Protein AF-A0A1F6KBC9-F1 (afdb_monomer)

Secondary structure (DSSP, 8-state):
-------------------HHHHHHHHHHHHHHHHHHHHHHHHTTS-S--------------------SPPBPPTT-EEETTTTBBPPTT-EEEESSS-TT-EEEEE-

Mean predicted aligned error: 19.61 Å

Foldseek 3Di:
DDDDDDDDPPPPPPDPPPDVVNVVVVVVVVVVCCVVVVVCVVVVPPDPPPPPPPPPDPDDDDDDDPDPDAAEADQQGKAAAPSHYHYDPPWDFAFDDDDNRGITTTDD

Radius of gyration: 32.66 Å; Cα contacts (8 Å, |Δi|>4): 89; chains: 1; bounding box: 86×42×77 Å

Solvent-accessible surface area (backbone atoms only — not comparable to full-atom values): 7023 Å² total; per-residue (Å²): 142,80,85,85,82,79,84,80,82,74,78,73,77,70,74,77,74,78,52,70,65,60,59,51,54,53,51,51,51,52,52,49,48,48,56,54,46,50,51,48,56,62,61,67,68,68,67,96,61,74,66,80,78,79,68,81,65,78,84,75,79,93,71,96,68,90,70,96,60,80,47,68,27,54,92,68,27,64,15,44,38,95,77,52,23,37,49,47,92,81,36,46,66,48,56,84,68,96,54,100,66,44,60,17,33,19,40,114

pLDDT: mean 71.88, std 16.9, range [37.75, 96.69]

Structure (mmCI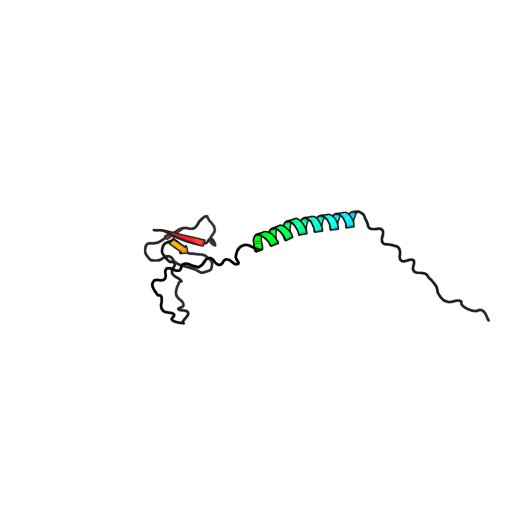F, N/CA/C/O backbone):
data_AF-A0A1F6KBC9-F1
#
_entry.id   AF-A0A1F6KBC9-F1
#
loop_
_atom_site.group_PDB
_atom_site.id
_atom_site.type_symbol
_atom_site.label_atom_id
_atom_site.label_alt_id
_atom_site.label_comp_id
_atom_site.label_asym_id
_atom_site.label_entity_id
_atom_site.label_seq_id
_atom_site.pdbx_PDB_ins_code
_atom_site.Cartn_x
_atom_site.Cartn_y
_atom_site.Cartn_z
_atom_site.occupancy
_atom_site.B_iso_or_equiv
_atom_site.auth_seq_id
_atom_site.auth_comp_id
_atom_site.auth_asym_id
_atom_site.auth_atom_id
_atom_site.pdbx_PDB_model_num
ATOM 1 N N . MET A 1 1 ? 59.011 -33.929 -41.201 1.00 43.53 1 MET A N 1
ATOM 2 C CA . MET A 1 1 ? 58.994 -33.125 -39.959 1.00 43.53 1 MET A CA 1
ATOM 3 C C . MET A 1 1 ? 58.411 -31.762 -40.290 1.00 43.53 1 MET A C 1
ATOM 5 O O . MET A 1 1 ? 59.111 -30.952 -40.875 1.00 43.53 1 MET A O 1
ATOM 9 N N . ASN A 1 2 ? 57.128 -31.536 -40.007 1.00 49.19 2 ASN A N 1
ATOM 10 C CA . ASN A 1 2 ? 56.493 -30.228 -40.173 1.00 49.19 2 ASN A CA 1
ATOM 11 C C . ASN A 1 2 ? 55.764 -29.907 -38.861 1.00 49.19 2 ASN A C 1
ATOM 13 O O . ASN A 1 2 ? 54.931 -30.698 -38.417 1.00 49.19 2 ASN A O 1
ATOM 17 N N . ARG A 1 3 ? 56.186 -28.833 -38.182 1.00 53.00 3 ARG A N 1
ATOM 18 C CA . ARG A 1 3 ? 55.691 -28.425 -36.860 1.00 53.00 3 ARG A CA 1
ATOM 19 C C . ARG A 1 3 ? 54.311 -27.786 -37.018 1.00 53.00 3 ARG A C 1
ATOM 21 O O . ARG A 1 3 ? 54.186 -26.758 -37.675 1.00 53.00 3 ARG A O 1
ATOM 28 N N . GLN A 1 4 ? 53.305 -28.359 -36.363 1.00 65.38 4 GLN A N 1
ATOM 29 C CA . GLN A 1 4 ? 52.087 -27.631 -36.017 1.00 65.38 4 GLN A CA 1
ATOM 30 C C . GLN A 1 4 ? 52.448 -26.534 -35.010 1.00 65.38 4 GLN A C 1
ATOM 32 O O . GLN A 1 4 ? 53.104 -26.807 -34.005 1.00 65.38 4 GLN A O 1
ATOM 37 N N . ASN A 1 5 ? 52.030 -25.304 -35.298 1.00 71.06 5 ASN A N 1
ATOM 38 C CA . ASN A 1 5 ? 52.099 -24.178 -34.376 1.00 71.06 5 ASN A CA 1
ATOM 39 C C . ASN A 1 5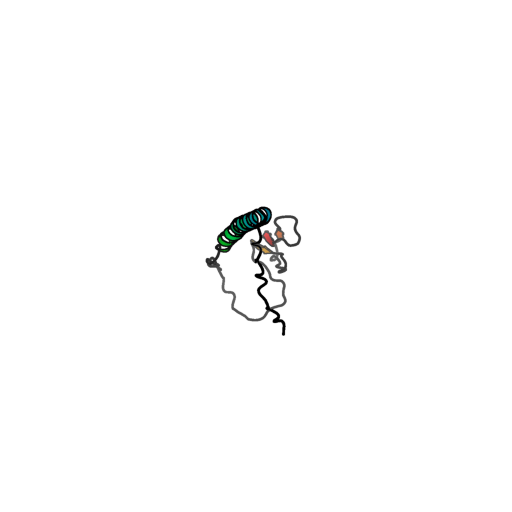 ? 50.709 -24.046 -33.729 1.00 71.06 5 ASN A C 1
ATOM 41 O O . ASN A 1 5 ? 49.749 -23.783 -34.459 1.00 71.06 5 ASN A O 1
ATOM 45 N N . PRO A 1 6 ? 50.546 -24.308 -32.423 1.00 67.56 6 PRO A N 1
ATOM 46 C CA . PRO A 1 6 ? 49.247 -24.216 -31.784 1.00 67.56 6 PRO A CA 1
ATOM 47 C C . PRO A 1 6 ? 48.978 -22.791 -31.302 1.00 67.56 6 PRO A C 1
ATOM 49 O O . PRO A 1 6 ? 49.876 -22.120 -30.810 1.00 67.56 6 PRO A O 1
ATOM 52 N N . ALA A 1 7 ? 47.699 -22.425 -31.393 1.00 67.25 7 ALA A N 1
ATOM 53 C CA . ALA A 1 7 ? 46.998 -21.477 -30.538 1.00 67.25 7 ALA A CA 1
ATOM 54 C C . ALA A 1 7 ? 47.603 -20.073 -30.420 1.00 67.25 7 ALA A C 1
ATOM 56 O O . ALA A 1 7 ? 48.608 -19.875 -29.757 1.00 67.25 7 ALA A O 1
ATOM 57 N N . GLN A 1 8 ? 46.884 -19.087 -30.952 1.00 55.75 8 GLN A N 1
ATOM 58 C CA . GLN A 1 8 ? 46.369 -17.960 -30.163 1.00 55.75 8 GLN A CA 1
ATOM 59 C C . GLN A 1 8 ? 45.260 -17.301 -30.983 1.00 55.75 8 GLN A C 1
ATOM 61 O O . GLN A 1 8 ? 45.441 -16.270 -31.627 1.00 55.75 8 GLN A O 1
ATOM 66 N N . SER A 1 9 ? 44.086 -17.935 -30.986 1.00 57.97 9 SER A N 1
ATOM 67 C CA . SER A 1 9 ? 42.852 -17.201 -31.229 1.00 57.97 9 SER A CA 1
ATOM 68 C C . SER A 1 9 ? 42.652 -16.301 -30.017 1.00 57.97 9 SER A C 1
ATOM 70 O O . SER A 1 9 ? 42.094 -16.720 -29.005 1.00 57.97 9 SER A O 1
ATOM 72 N N . ASN A 1 10 ? 43.185 -15.084 -30.101 1.00 61.88 10 ASN A N 1
ATOM 73 C CA . ASN A 1 10 ? 42.731 -13.991 -29.264 1.00 61.88 10 ASN A CA 1
ATOM 74 C C . ASN A 1 10 ? 41.228 -13.875 -29.513 1.00 61.88 10 ASN A C 1
ATOM 76 O O . ASN A 1 10 ? 40.806 -13.344 -30.541 1.00 61.88 10 ASN A O 1
ATOM 80 N N . GLU A 1 11 ? 40.428 -14.450 -28.614 1.00 59.16 11 GLU A N 1
ATOM 81 C CA . GLU A 1 11 ? 39.018 -14.125 -28.491 1.00 59.16 11 GLU A CA 1
ATOM 82 C C . GLU A 1 11 ? 38.973 -12.642 -28.157 1.00 59.16 11 GLU A C 1
ATOM 84 O O . GLU A 1 11 ? 39.121 -12.208 -27.016 1.00 59.16 11 GLU A O 1
ATOM 89 N N . GLN A 1 12 ? 38.879 -11.856 -29.222 1.00 57.84 12 GLN A N 1
ATOM 90 C CA . GLN A 1 12 ? 38.586 -10.448 -29.204 1.00 57.84 12 GLN A CA 1
ATOM 91 C C . GLN A 1 12 ? 37.212 -10.332 -28.555 1.00 57.84 12 GLN A C 1
ATOM 93 O O . GLN A 1 12 ? 36.180 -10.441 -29.221 1.00 57.84 12 GLN A O 1
ATOM 98 N N . PHE A 1 13 ? 37.235 -10.217 -27.226 1.00 61.19 13 PHE A N 1
ATOM 99 C CA . PHE A 1 13 ? 36.098 -9.952 -26.368 1.00 61.19 13 PHE A CA 1
ATOM 100 C C . PHE A 1 13 ? 35.447 -8.691 -26.918 1.00 61.19 13 PHE A C 1
ATOM 102 O O . PHE A 1 13 ? 35.915 -7.573 -26.705 1.00 61.19 13 PHE A O 1
ATOM 109 N N . SER A 1 14 ? 34.453 -8.906 -27.775 1.00 64.44 14 SER A N 1
ATOM 110 C CA . SER A 1 14 ? 33.772 -7.845 -28.488 1.00 64.44 14 SER A CA 1
ATOM 111 C C . SER A 1 14 ? 33.036 -7.056 -27.431 1.00 64.44 14 SER A C 1
ATOM 113 O O . SER A 1 14 ? 32.072 -7.552 -26.852 1.00 64.44 14 SER A O 1
ATOM 115 N N . GLU A 1 15 ? 33.561 -5.868 -27.137 1.00 70.56 15 GLU A N 1
ATOM 116 C CA . GLU A 1 15 ? 32.993 -4.953 -26.162 1.00 70.56 15 GLU A CA 1
ATOM 117 C C . GLU A 1 15 ? 31.496 -4.823 -26.474 1.00 70.56 15 GLU A C 1
ATOM 119 O O . GLU A 1 15 ? 31.140 -4.406 -27.587 1.00 70.56 15 GLU A O 1
ATOM 124 N N . PRO A 1 16 ? 30.598 -5.262 -25.571 1.00 72.06 16 PRO A N 1
ATOM 125 C CA . PRO A 1 16 ? 29.178 -5.213 -25.846 1.00 72.06 16 PRO A CA 1
ATOM 126 C C . PRO A 1 16 ? 28.801 -3.742 -25.937 1.00 72.06 16 PRO A C 1
ATOM 128 O O . PRO A 1 16 ? 28.711 -3.052 -24.924 1.00 72.06 16 PRO A O 1
ATOM 131 N N . LYS A 1 17 ? 28.621 -3.254 -27.169 1.00 72.88 17 LYS A N 1
ATOM 132 C CA . LYS A 1 17 ? 28.220 -1.878 -27.451 1.00 72.88 17 LYS A CA 1
ATOM 133 C C . LYS A 1 17 ? 26.945 -1.624 -26.651 1.00 72.88 17 LYS A C 1
ATOM 135 O O . LYS A 1 17 ? 25.924 -2.244 -26.971 1.00 72.88 17 LYS A O 1
ATOM 140 N N . PRO A 1 18 ? 26.980 -0.786 -25.597 1.00 71.50 18 PRO A N 1
ATOM 141 C CA . PRO A 1 18 ? 25.828 -0.623 -24.736 1.00 71.50 18 PRO A CA 1
ATOM 142 C C . PRO A 1 18 ? 24.723 -0.032 -25.596 1.00 71.50 18 PRO A C 1
ATOM 144 O O . PRO A 1 18 ? 24.804 1.103 -26.070 1.00 71.50 18 PRO A O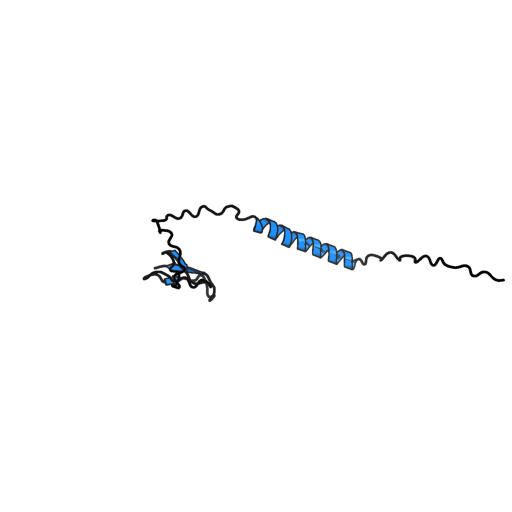 1
ATOM 147 N N . SER A 1 19 ? 23.714 -0.852 -25.881 1.00 79.00 19 SER A N 1
ATOM 148 C CA . SER A 1 19 ? 22.568 -0.386 -26.639 1.00 79.00 19 SER A CA 1
ATOM 149 C C . SER A 1 19 ? 21.931 0.738 -25.830 1.00 79.00 19 SER A C 1
ATOM 151 O O . SER A 1 19 ? 21.662 0.603 -24.635 1.00 79.00 19 SER A O 1
ATOM 153 N N . PHE A 1 20 ? 21.719 1.881 -26.475 1.00 82.44 20 PHE A N 1
ATOM 154 C CA . PHE A 1 20 ? 21.175 3.077 -25.829 1.00 82.44 20 PHE A CA 1
ATOM 155 C C . PHE A 1 20 ? 19.844 2.790 -25.105 1.00 82.44 20 PHE A C 1
ATOM 157 O O . PHE A 1 20 ? 19.509 3.450 -24.126 1.00 82.44 20 PHE A O 1
ATOM 164 N N . LEU A 1 21 ? 19.122 1.756 -25.553 1.00 85.94 21 LEU A N 1
ATOM 165 C CA . LEU A 1 21 ? 17.914 1.219 -24.936 1.00 85.94 21 LEU A CA 1
ATOM 166 C C . LEU A 1 21 ? 18.141 0.728 -23.494 1.00 85.94 21 LEU A C 1
ATOM 168 O O . LEU A 1 21 ? 17.370 1.079 -22.606 1.00 85.94 21 LEU A O 1
ATOM 172 N N . TRP A 1 22 ? 19.213 -0.027 -23.239 1.00 89.12 22 TRP A N 1
ATOM 173 C CA . TRP A 1 22 ? 19.535 -0.544 -21.903 1.00 89.12 22 TRP A CA 1
ATOM 174 C C . TRP A 1 22 ? 19.827 0.577 -20.905 1.00 89.12 22 TRP A C 1
ATOM 176 O O . TRP A 1 22 ? 19.379 0.528 -19.761 1.00 89.12 22 TRP A O 1
ATOM 186 N N . ILE A 1 23 ? 20.501 1.636 -21.360 1.00 91.00 23 ILE A N 1
ATOM 187 C CA . ILE A 1 23 ? 20.770 2.825 -20.543 1.00 91.00 23 ILE A CA 1
ATOM 188 C C . ILE A 1 23 ? 19.458 3.531 -20.166 1.00 91.00 23 ILE A C 1
ATOM 190 O O . ILE A 1 23 ? 19.299 3.980 -19.031 1.00 91.00 23 ILE A O 1
ATOM 194 N N . LYS A 1 24 ? 18.485 3.603 -21.085 1.00 92.56 24 LYS A N 1
ATOM 195 C CA . LYS A 1 24 ? 17.170 4.207 -20.811 1.00 92.56 24 LYS A CA 1
ATOM 196 C C . LYS A 1 24 ? 16.354 3.387 -19.817 1.00 92.56 24 LYS A C 1
ATOM 198 O O . LYS A 1 24 ? 15.769 3.970 -18.910 1.00 92.56 24 LYS A O 1
ATOM 203 N N . ILE A 1 25 ? 16.359 2.060 -19.947 1.00 94.88 25 ILE A N 1
ATOM 204 C CA . ILE A 1 25 ? 15.681 1.158 -19.006 1.00 94.88 25 ILE A CA 1
ATOM 205 C C . ILE A 1 25 ? 16.268 1.324 -17.599 1.00 94.88 25 ILE A C 1
ATOM 207 O O . ILE A 1 25 ? 15.524 1.523 -16.642 1.00 94.88 25 ILE A O 1
ATOM 211 N N . LEU A 1 26 ? 17.598 1.329 -17.477 1.00 94.31 26 LEU A N 1
ATOM 212 C CA . LEU A 1 26 ? 18.281 1.492 -16.193 1.00 94.31 26 LEU A CA 1
ATOM 213 C C . LEU A 1 26 ? 17.974 2.851 -15.541 1.00 94.31 26 LEU A C 1
ATOM 215 O O . LEU A 1 26 ? 17.710 2.915 -14.343 1.00 94.31 26 LEU A O 1
ATOM 219 N N . LEU A 1 27 ? 17.922 3.927 -16.331 1.00 95.56 27 LEU A N 1
ATOM 220 C CA . LEU A 1 27 ? 17.567 5.262 -15.845 1.00 95.56 27 LEU A CA 1
ATOM 221 C C . LEU A 1 27 ? 16.121 5.328 -15.325 1.00 95.56 27 LEU A C 1
ATOM 223 O O . LEU A 1 27 ? 15.882 5.909 -14.269 1.00 95.56 27 LEU A O 1
ATOM 227 N N . ILE A 1 28 ? 15.167 4.698 -16.019 1.00 96.69 28 ILE A N 1
ATOM 228 C CA . ILE A 1 28 ? 13.765 4.624 -15.575 1.00 96.69 28 ILE A CA 1
ATOM 229 C C . ILE A 1 28 ? 13.659 3.861 -14.250 1.00 96.69 28 ILE A C 1
ATOM 231 O O . ILE A 1 28 ? 13.017 4.343 -13.318 1.00 96.69 28 ILE A O 1
ATOM 235 N N . VAL A 1 29 ? 14.329 2.709 -14.133 1.00 95.50 29 VAL A N 1
ATOM 236 C CA . VAL A 1 29 ? 14.321 1.896 -12.906 1.00 95.50 29 VAL A CA 1
ATOM 237 C C . VAL A 1 29 ? 14.883 2.676 -11.716 1.00 95.50 29 VAL A C 1
ATOM 239 O O . VAL A 1 29 ? 14.292 2.637 -10.639 1.00 95.50 29 VAL A O 1
ATOM 242 N N . ILE A 1 30 ? 15.969 3.434 -11.905 1.00 95.62 30 ILE A N 1
ATOM 243 C CA . ILE A 1 30 ? 16.546 4.280 -10.848 1.00 95.62 30 ILE A CA 1
ATOM 244 C C . ILE A 1 30 ? 15.555 5.362 -10.407 1.00 95.62 30 ILE A C 1
ATOM 246 O O . ILE A 1 30 ? 15.350 5.541 -9.208 1.00 95.62 30 ILE A O 1
ATOM 250 N N . ILE A 1 31 ? 14.902 6.056 -11.345 1.00 95.75 31 ILE A N 1
ATOM 251 C CA . ILE A 1 31 ? 13.904 7.084 -11.010 1.00 95.75 31 ILE A CA 1
ATOM 252 C C . ILE A 1 31 ? 12.742 6.467 -10.223 1.00 95.75 31 ILE A C 1
ATOM 254 O O . ILE A 1 31 ? 12.354 7.004 -9.186 1.00 95.75 31 ILE A O 1
ATOM 258 N N . CYS A 1 32 ? 12.221 5.316 -10.656 1.00 94.06 32 CYS A N 1
ATOM 259 C CA . CYS A 1 32 ? 11.171 4.603 -9.930 1.00 94.06 32 CYS A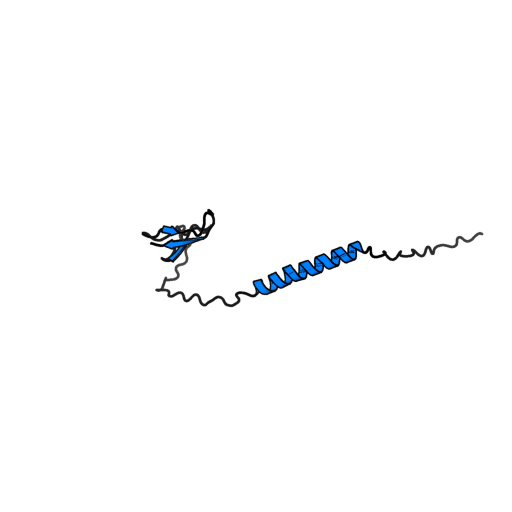 CA 1
ATOM 260 C C . CYS A 1 32 ? 11.630 4.185 -8.527 1.00 94.06 32 CYS A C 1
ATOM 262 O O . CYS A 1 32 ? 10.903 4.400 -7.561 1.00 94.06 32 CYS A O 1
ATOM 264 N N . ALA A 1 33 ? 12.839 3.639 -8.387 1.00 93.19 33 ALA A N 1
ATOM 265 C CA . ALA A 1 33 ? 13.385 3.245 -7.093 1.00 93.19 33 ALA A CA 1
ATOM 266 C C . ALA A 1 33 ? 13.546 4.441 -6.145 1.00 93.19 33 ALA A C 1
ATOM 268 O O . ALA A 1 33 ? 13.285 4.305 -4.955 1.00 93.19 33 ALA A O 1
ATOM 269 N N . VAL A 1 34 ? 13.908 5.624 -6.649 1.00 93.19 34 VAL A N 1
ATOM 270 C CA . VAL A 1 34 ? 13.947 6.843 -5.831 1.00 93.19 34 VAL A CA 1
ATOM 271 C C . VAL A 1 34 ? 12.534 7.267 -5.438 1.00 93.19 34 VAL A C 1
ATOM 273 O O . VAL A 1 34 ? 12.290 7.477 -4.258 1.00 93.19 34 VAL A O 1
ATOM 276 N N . LEU A 1 35 ? 11.580 7.331 -6.370 1.00 90.19 35 LEU A N 1
ATOM 277 C CA . LEU A 1 35 ? 10.207 7.757 -6.066 1.00 90.19 35 LEU A CA 1
ATOM 278 C C . LEU A 1 35 ? 9.505 6.821 -5.068 1.00 90.19 35 LEU A C 1
ATOM 280 O O . LEU A 1 35 ? 8.976 7.280 -4.055 1.00 90.19 35 LEU A O 1
ATOM 284 N N . PHE A 1 36 ? 9.536 5.512 -5.318 1.00 88.81 36 PHE A N 1
ATOM 285 C CA . PHE A 1 36 ? 8.892 4.514 -4.460 1.00 88.81 36 PHE A CA 1
ATOM 286 C C . PHE A 1 36 ? 9.715 4.195 -3.209 1.00 88.81 36 PHE A C 1
ATOM 288 O O . PHE A 1 36 ? 9.151 4.029 -2.130 1.00 88.81 36 PHE A O 1
ATOM 295 N N . GLY A 1 37 ? 11.043 4.140 -3.326 1.00 87.62 37 GLY A N 1
ATOM 296 C CA . GLY A 1 37 ? 11.945 3.824 -2.220 1.00 87.62 37 GLY A CA 1
ATOM 297 C C . GLY A 1 37 ? 12.088 4.972 -1.229 1.00 87.62 37 GLY A C 1
ATOM 298 O O . GLY A 1 37 ? 11.939 4.739 -0.032 1.00 87.62 37 GLY A O 1
ATOM 299 N N . PHE A 1 38 ? 12.296 6.217 -1.686 1.00 82.94 38 PHE A N 1
ATOM 300 C CA . PHE A 1 38 ? 12.289 7.366 -0.771 1.00 82.94 38 PHE A CA 1
ATOM 301 C C . PHE A 1 38 ? 10.882 7.570 -0.206 1.00 82.94 38 PHE A C 1
ATOM 303 O O . PHE A 1 38 ? 10.748 7.671 1.010 1.00 82.94 38 PHE A O 1
ATOM 310 N N . GLY A 1 39 ? 9.830 7.542 -1.035 1.00 77.06 39 GLY A N 1
ATOM 311 C CA . GLY A 1 39 ? 8.446 7.630 -0.554 1.00 77.06 39 GLY A CA 1
ATOM 312 C C . GLY A 1 39 ? 8.155 6.620 0.563 1.00 77.06 39 GLY A C 1
ATOM 313 O O . GLY A 1 39 ? 7.744 7.004 1.656 1.00 77.06 39 GLY A O 1
ATOM 314 N N . GLY A 1 40 ? 8.480 5.343 0.347 1.00 76.69 40 GLY A N 1
ATOM 315 C CA . GLY A 1 40 ? 8.347 4.295 1.362 1.00 76.69 40 GLY A CA 1
ATOM 316 C C . GLY A 1 40 ? 9.232 4.502 2.597 1.00 76.69 40 GLY A C 1
ATOM 317 O O . GLY A 1 40 ? 8.769 4.294 3.717 1.00 76.69 40 GLY A O 1
ATOM 318 N N . TYR A 1 41 ? 10.476 4.961 2.431 1.00 82.62 41 TYR A N 1
ATOM 319 C CA . TYR A 1 41 ? 11.402 5.219 3.540 1.00 82.62 41 TYR A CA 1
ATOM 320 C C . TYR A 1 41 ? 10.918 6.347 4.465 1.00 82.62 41 TYR A C 1
ATOM 322 O O . TYR A 1 41 ? 11.025 6.235 5.687 1.00 82.62 41 TYR A O 1
ATOM 330 N N . TYR A 1 42 ? 10.346 7.419 3.907 1.00 76.81 42 TYR A N 1
ATOM 331 C CA . TYR A 1 42 ? 9.833 8.535 4.708 1.00 76.81 42 TYR A CA 1
ATOM 332 C C . TYR A 1 42 ? 8.465 8.242 5.334 1.00 76.81 42 TYR A C 1
ATOM 334 O O . TYR A 1 42 ? 8.237 8.659 6.470 1.00 76.81 42 TYR A O 1
ATOM 342 N N . LEU A 1 43 ? 7.580 7.490 4.666 1.00 67.94 43 LEU A N 1
ATOM 343 C CA . LEU A 1 43 ? 6.317 7.054 5.279 1.00 67.94 43 LEU A CA 1
ATOM 344 C C . LEU A 1 43 ? 6.526 5.970 6.351 1.00 67.94 43 LEU A C 1
ATOM 346 O O . LEU A 1 43 ? 5.850 5.991 7.377 1.00 67.94 43 LEU A O 1
ATOM 350 N N . GLY A 1 44 ? 7.505 5.078 6.174 1.00 65.75 44 GLY A N 1
ATOM 351 C CA . GLY A 1 44 ? 7.843 4.030 7.145 1.00 65.75 44 GLY A CA 1
ATOM 352 C C . GLY A 1 44 ? 8.446 4.549 8.456 1.00 65.75 44 GLY A C 1
ATOM 353 O O . GLY A 1 44 ? 8.551 3.801 9.425 1.00 65.75 44 GLY A O 1
ATOM 354 N N . LYS A 1 45 ? 8.816 5.835 8.522 1.00 58.88 45 LYS A N 1
ATOM 355 C CA . LYS A 1 45 ? 9.359 6.486 9.724 1.0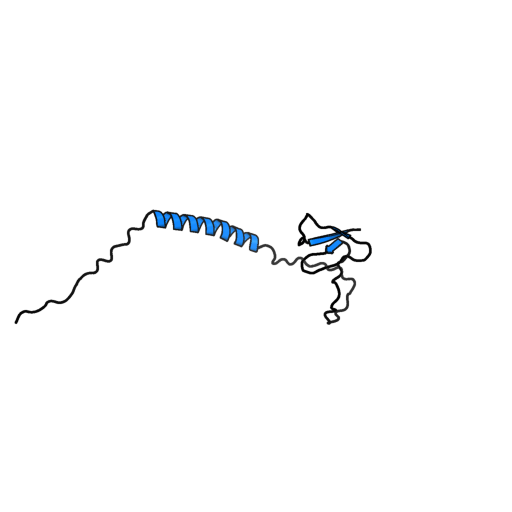0 58.88 45 LYS A CA 1
ATOM 356 C C . LYS A 1 45 ? 8.296 7.221 10.553 1.00 58.88 45 LYS A C 1
ATOM 358 O O . LYS A 1 45 ? 8.637 8.095 11.349 1.00 58.88 45 LYS A O 1
ATOM 363 N N . GLN A 1 46 ? 7.016 6.882 10.402 1.00 61.47 46 GLN A N 1
ATOM 364 C CA . GLN A 1 46 ? 5.988 7.240 11.378 1.00 61.47 46 GLN A CA 1
ATOM 365 C C . GLN A 1 46 ? 5.782 6.065 12.348 1.00 61.47 46 GLN A C 1
ATOM 367 O O . GLN A 1 46 ? 5.384 4.985 11.936 1.00 61.47 46 GLN A O 1
ATOM 372 N N . ASN A 1 47 ? 6.031 6.316 13.639 1.00 61.66 47 ASN A N 1
ATOM 373 C CA . ASN A 1 47 ? 5.729 5.465 14.806 1.00 61.66 47 ASN A CA 1
ATOM 374 C C . ASN A 1 47 ? 6.824 4.540 15.367 1.00 61.66 47 ASN A C 1
ATOM 376 O O . ASN A 1 47 ? 6.605 3.359 15.601 1.00 61.66 47 ASN A O 1
ATOM 380 N N . ASN A 1 48 ? 7.935 5.144 15.807 1.00 57.19 48 ASN A N 1
ATOM 381 C CA . ASN A 1 48 ? 8.545 4.763 17.099 1.00 57.19 48 ASN A CA 1
ATOM 382 C C . ASN A 1 48 ? 8.130 5.718 18.238 1.00 57.19 48 ASN A C 1
ATOM 384 O O . ASN A 1 48 ? 8.825 5.917 19.229 1.00 57.19 48 ASN A O 1
ATOM 388 N N . LYS A 1 49 ? 6.969 6.347 18.068 1.00 49.31 49 LYS A N 1
ATOM 389 C CA . LYS A 1 49 ? 6.174 6.879 19.161 1.00 49.31 49 LYS A CA 1
ATOM 390 C C . LYS A 1 49 ? 4.875 6.103 19.123 1.00 49.31 49 LYS A C 1
ATOM 392 O O . LYS A 1 49 ? 3.882 6.583 18.589 1.00 49.31 49 LYS A O 1
ATOM 397 N N . SER A 1 50 ? 4.892 4.889 19.672 1.00 49.72 50 SER A N 1
ATOM 398 C CA . SER A 1 50 ? 3.698 4.420 20.363 1.00 49.72 50 SER A CA 1
ATOM 399 C C . SER A 1 50 ? 3.291 5.591 21.244 1.00 49.72 50 SER A C 1
ATOM 401 O O . SER A 1 50 ? 4.034 5.966 22.155 1.00 49.72 50 SER A O 1
ATOM 403 N N . ALA A 1 51 ? 2.191 6.257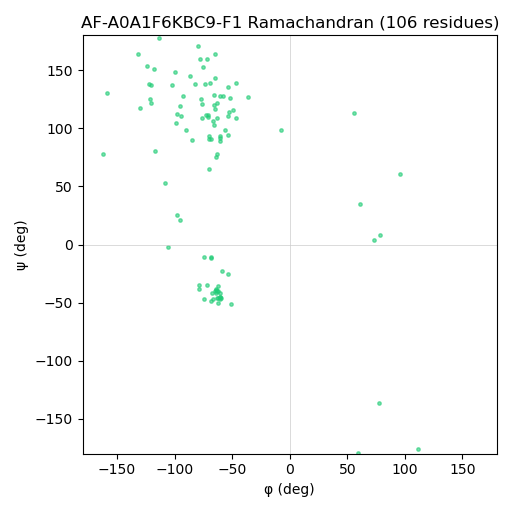 20.900 1.00 45.28 51 ALA A N 1
ATOM 404 C CA . ALA A 1 51 ? 1.546 7.126 21.857 1.00 45.28 51 ALA A CA 1
ATOM 405 C C . ALA A 1 51 ? 1.463 6.320 23.161 1.00 45.28 51 ALA A C 1
ATOM 407 O O . ALA A 1 51 ? 1.194 5.111 23.093 1.00 45.28 51 ALA A O 1
ATOM 408 N N . PRO A 1 52 ? 1.718 6.913 24.339 1.00 41.25 52 PRO A N 1
ATOM 409 C CA . PRO A 1 52 ? 1.205 6.292 25.537 1.00 41.25 52 PRO A CA 1
ATOM 410 C C . PRO A 1 52 ? -0.280 6.109 25.249 1.00 41.25 52 PRO A C 1
ATOM 412 O O . PRO A 1 52 ? -1.011 7.078 25.037 1.00 41.25 52 PRO A O 1
ATOM 415 N N . VAL A 1 53 ? -0.712 4.855 25.148 1.00 43.94 53 VAL A N 1
ATOM 416 C CA . VAL A 1 53 ? -2.107 4.545 25.369 1.00 43.94 53 VAL A CA 1
ATOM 417 C C . VAL A 1 53 ? -2.301 5.007 26.802 1.00 43.94 53 VAL A C 1
ATOM 419 O O . VAL A 1 53 ? -1.963 4.289 27.745 1.00 43.94 53 VAL A O 1
ATOM 422 N N . THR A 1 54 ? -2.755 6.251 26.968 1.00 37.75 54 THR A N 1
ATOM 423 C CA . THR A 1 54 ? -3.401 6.719 28.183 1.00 37.75 54 THR A CA 1
ATOM 424 C C . THR A 1 54 ? -4.664 5.891 28.268 1.00 37.75 54 THR A C 1
ATOM 426 O O . THR A 1 54 ? -5.765 6.300 27.918 1.00 37.75 54 THR A O 1
ATOM 429 N N . THR A 1 55 ? -4.447 4.647 28.664 1.00 40.69 55 THR A N 1
ATOM 430 C CA . THR A 1 55 ? -5.459 3.778 29.174 1.00 40.69 55 THR A CA 1
ATOM 431 C C . THR A 1 55 ? -5.758 4.406 30.518 1.00 40.69 55 THR A C 1
ATOM 433 O O . THR A 1 55 ? -5.066 4.167 31.506 1.00 40.69 55 THR A O 1
ATOM 436 N N . ALA A 1 56 ? -6.759 5.278 30.548 1.00 38.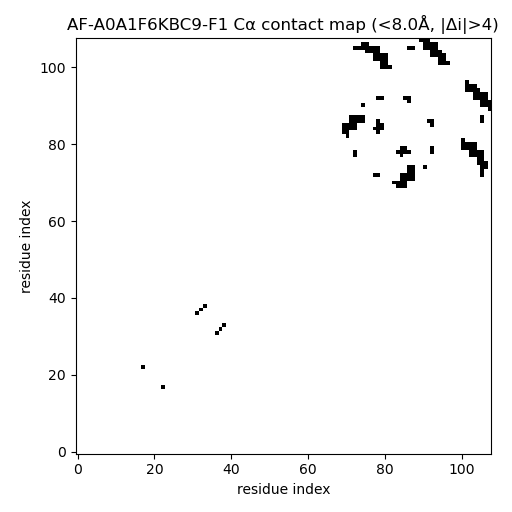06 56 ALA A N 1
ATOM 437 C CA . ALA A 1 56 ? -7.549 5.420 31.750 1.00 38.06 56 ALA A CA 1
ATOM 438 C C . ALA A 1 56 ? -8.240 4.062 31.954 1.00 38.06 56 ALA A C 1
ATOM 440 O O . ALA A 1 56 ? -9.384 3.853 31.566 1.00 38.06 56 ALA A O 1
ATOM 441 N N . TYR A 1 57 ? -7.478 3.098 32.474 1.00 40.00 57 TYR A N 1
ATOM 442 C CA . TYR A 1 57 ? -8.008 1.928 33.143 1.00 40.00 57 TYR A CA 1
ATOM 443 C C . TYR A 1 57 ? -8.742 2.454 34.384 1.00 40.00 57 TYR A C 1
ATOM 445 O O . TYR A 1 57 ? -8.092 3.025 35.260 1.00 40.00 57 TYR A O 1
ATOM 453 N N . PRO A 1 58 ? -10.041 2.197 34.574 1.00 42.91 58 PRO A N 1
ATOM 454 C CA . PRO A 1 58 ? -10.425 1.549 35.803 1.00 42.91 58 PRO A CA 1
ATOM 455 C C . PRO A 1 58 ? -9.924 0.105 35.698 1.00 42.91 58 PRO A C 1
ATOM 457 O O . PRO A 1 58 ? -10.337 -0.660 34.831 1.00 42.91 58 PRO A O 1
ATOM 460 N N . THR A 1 59 ? -8.935 -0.203 36.529 1.00 42.84 59 THR A N 1
ATOM 461 C CA . THR A 1 59 ? -8.405 -1.521 36.886 1.00 42.84 59 THR A CA 1
ATOM 462 C C . THR A 1 59 ? -9.211 -2.710 36.347 1.00 42.84 59 THR A C 1
ATOM 464 O O . THR A 1 59 ? -10.187 -3.135 36.960 1.00 42.84 59 THR A O 1
ATOM 467 N N . SER A 1 60 ? -8.766 -3.303 35.237 1.00 43.09 60 SER A N 1
ATOM 468 C CA . SER A 1 60 ? -9.117 -4.683 34.901 1.00 43.09 60 SER A CA 1
ATOM 469 C C . SER A 1 60 ? -7.957 -5.580 35.317 1.00 43.09 60 SER A C 1
ATOM 471 O O . SER A 1 60 ? -6.899 -5.593 34.688 1.00 43.09 60 SER A O 1
ATOM 473 N N . THR A 1 61 ? -8.170 -6.290 36.418 1.00 44.41 61 THR A N 1
ATOM 474 C CA . THR A 1 61 ? -7.383 -7.414 36.928 1.00 44.41 61 THR A CA 1
ATOM 475 C C . THR A 1 61 ? -6.848 -8.301 35.791 1.00 44.41 61 THR A C 1
ATOM 477 O O . THR A 1 61 ? -7.646 -8.754 34.966 1.00 44.41 61 THR A O 1
ATOM 480 N N . PRO A 1 62 ? -5.535 -8.596 35.719 1.00 55.81 62 PRO A N 1
ATOM 481 C CA . PRO A 1 62 ? -5.017 -9.548 34.748 1.00 55.81 62 PRO A CA 1
ATOM 482 C C . PRO A 1 62 ? -5.463 -10.955 35.160 1.00 55.81 62 PRO A C 1
ATOM 484 O O . PRO A 1 62 ? -4.989 -11.492 36.158 1.00 55.81 62 PRO A O 1
ATOM 487 N N . SER A 1 63 ? -6.384 -11.551 34.404 1.00 43.44 63 SER A N 1
ATOM 488 C CA . SER A 1 63 ? -6.702 -12.975 34.524 1.00 43.44 63 SER A CA 1
ATOM 489 C C . SER A 1 63 ? -6.437 -13.662 33.182 1.00 43.44 63 SER A C 1
ATOM 491 O O . SER A 1 63 ? -6.983 -13.226 32.163 1.00 43.44 63 SER A O 1
ATOM 493 N N . PRO A 1 64 ? -5.564 -14.684 33.135 1.00 56.84 64 PRO A N 1
ATOM 494 C CA . PRO A 1 64 ? -5.130 -15.303 31.896 1.00 56.84 64 PRO A CA 1
ATOM 495 C C . PRO A 1 64 ? -6.070 -16.453 31.538 1.00 56.84 64 PRO A C 1
ATOM 497 O O . PRO A 1 64 ? -5.888 -17.541 32.054 1.00 56.84 64 PRO A O 1
ATOM 500 N N . ILE A 1 65 ? -7.043 -16.241 30.651 1.00 52.22 65 ILE A N 1
ATOM 501 C CA . ILE A 1 65 ? -7.697 -17.301 29.857 1.00 52.22 65 ILE A CA 1
ATOM 502 C C . ILE A 1 65 ? -8.339 -16.632 28.625 1.00 52.22 65 ILE A C 1
ATOM 504 O O . ILE A 1 65 ? -9.065 -15.648 28.782 1.00 52.22 65 ILE A O 1
ATOM 508 N N . PRO A 1 66 ? -8.120 -17.136 27.395 1.00 48.66 66 PRO A N 1
ATOM 509 C CA . PRO A 1 66 ? -8.896 -16.721 26.235 1.00 48.66 66 PRO A CA 1
ATOM 510 C C . PRO A 1 66 ? -10.321 -17.269 26.373 1.00 48.66 66 PRO A C 1
ATOM 512 O O . PRO A 1 66 ? -10.622 -18.387 25.963 1.00 48.66 66 PRO A O 1
ATOM 515 N N . THR A 1 67 ? -11.210 -16.485 26.977 1.00 48.56 67 THR A N 1
ATOM 516 C CA . THR A 1 67 ? -12.647 -16.750 26.917 1.00 48.56 67 THR A CA 1
ATOM 517 C C . THR A 1 67 ? -13.076 -16.595 25.463 1.00 48.56 67 THR A C 1
ATOM 519 O O . THR A 1 67 ? -12.948 -15.515 24.885 1.00 48.56 67 THR A O 1
ATOM 522 N N . ILE A 1 68 ? -13.551 -17.690 24.870 1.00 54.72 68 ILE A N 1
ATOM 523 C CA . ILE A 1 68 ? -14.106 -17.787 23.512 1.00 54.72 68 ILE A CA 1
ATOM 524 C C . ILE A 1 68 ? -15.464 -17.064 23.503 1.00 54.72 68 ILE A C 1
ATOM 526 O O . ILE A 1 68 ? -16.525 -17.670 23.407 1.00 54.72 68 ILE A O 1
ATOM 530 N N . GLY A 1 69 ? -15.432 -15.755 23.726 1.00 58.50 69 GLY A N 1
ATOM 531 C CA . GLY A 1 69 ? -16.583 -14.868 23.728 1.00 58.50 69 GLY A CA 1
ATOM 532 C C . GLY A 1 69 ? -16.365 -13.732 22.731 1.00 58.50 69 GLY A C 1
ATOM 533 O O . GLY A 1 69 ? -15.216 -13.384 22.439 1.00 58.50 69 GLY A O 1
ATOM 534 N N . PRO A 1 70 ? -17.446 -13.151 22.187 1.00 60.34 70 PRO A N 1
ATOM 535 C CA . PRO A 1 70 ? -17.336 -11.995 21.313 1.00 60.34 70 PRO A CA 1
ATOM 536 C C . PRO A 1 70 ? -16.618 -10.867 22.062 1.00 60.34 70 PRO A C 1
ATOM 538 O O . PRO A 1 70 ? -16.978 -10.520 23.189 1.00 60.34 70 PRO A O 1
ATOM 541 N N . ARG A 1 71 ? -15.563 -10.314 21.455 1.00 70.62 71 ARG A N 1
ATOM 542 C CA . ARG A 1 71 ? -14.853 -9.160 22.017 1.00 70.62 71 ARG A CA 1
ATOM 543 C C . ARG A 1 71 ? -15.808 -7.972 21.991 1.00 70.62 71 ARG A C 1
ATOM 545 O O . ARG A 1 71 ? -16.272 -7.594 20.922 1.00 70.62 71 ARG A O 1
ATOM 552 N N . VAL A 1 72 ? -16.108 -7.405 23.154 1.00 79.38 72 VAL A N 1
ATOM 553 C CA . VAL A 1 72 ? -17.007 -6.251 23.267 1.00 79.38 72 VAL A CA 1
ATOM 554 C C . VAL A 1 72 ? -16.179 -4.967 23.228 1.00 79.38 72 VAL A C 1
ATOM 556 O O . VAL A 1 72 ? -15.209 -4.830 23.975 1.00 79.38 72 VAL A O 1
ATOM 559 N N . ALA A 1 73 ? -16.539 -4.038 22.345 1.00 81.75 73 ALA A N 1
ATOM 560 C CA . ALA A 1 73 ? -15.945 -2.709 22.270 1.00 81.75 73 ALA A CA 1
ATOM 561 C C . ALA A 1 73 ? -16.375 -1.836 23.457 1.00 81.75 73 ALA A C 1
ATOM 563 O O . ALA A 1 73 ? -17.411 -2.050 24.084 1.00 81.75 73 ALA A O 1
ATOM 564 N N . GLN A 1 74 ? -15.600 -0.792 23.733 1.00 80.31 74 GLN A N 1
ATOM 565 C CA . GLN A 1 74 ? -16.042 0.292 24.610 1.00 80.31 74 GLN A CA 1
ATOM 566 C C . GLN A 1 74 ? -16.995 1.243 23.854 1.00 80.31 74 GLN A C 1
ATOM 568 O O . GLN A 1 74 ? -16.967 1.277 22.621 1.00 80.31 74 GLN A O 1
ATOM 573 N N . PRO A 1 75 ? -17.827 2.038 24.551 1.00 80.00 75 PRO A N 1
ATOM 574 C CA . PRO A 1 75 ? -18.567 3.150 23.947 1.00 80.00 75 PRO A CA 1
ATOM 575 C C . PRO A 1 75 ? -17.630 4.087 23.170 1.00 80.00 75 PRO A C 1
ATOM 577 O O . PRO A 1 75 ? -16.623 4.532 23.717 1.00 80.00 75 PRO A O 1
ATOM 580 N N . GLY A 1 76 ? -17.917 4.357 21.892 1.00 81.50 76 GLY A N 1
ATOM 581 C CA . GLY A 1 76 ? -17.011 5.107 21.007 1.00 81.50 76 GLY A CA 1
ATOM 582 C C . GLY A 1 76 ? -15.761 4.338 20.5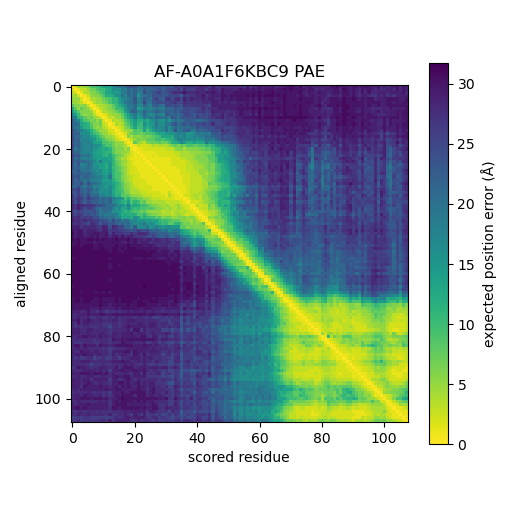50 1.00 81.50 76 GLY A C 1
ATOM 583 O O . GLY A 1 76 ? -14.911 4.904 19.866 1.00 81.50 76 GLY A O 1
ATOM 584 N N . GLY A 1 77 ? -15.629 3.061 20.916 1.00 83.62 77 GLY A N 1
ATOM 585 C CA . GLY A 1 77 ? -14.563 2.171 20.467 1.00 83.62 77 GLY A CA 1
ATOM 586 C C . GLY A 1 77 ? -14.811 1.596 19.072 1.00 83.62 77 GLY A C 1
ATOM 587 O O . GLY A 1 77 ? -15.895 1.736 18.502 1.00 83.62 77 GLY A O 1
ATOM 588 N N . GLN A 1 78 ? -13.791 0.926 18.531 1.00 85.00 78 GLN A N 1
ATOM 589 C CA . GLN A 1 78 ? -13.871 0.275 17.223 1.00 85.00 78 GLN A CA 1
ATOM 590 C C . GLN A 1 78 ? -14.712 -1.004 17.281 1.00 85.00 78 GLN A C 1
ATOM 592 O O . GLN A 1 78 ? -14.562 -1.807 18.201 1.00 85.00 78 GLN A O 1
ATOM 597 N N . CYS A 1 79 ? -15.553 -1.205 16.273 1.00 87.56 79 CYS A N 1
ATOM 598 C CA . CYS A 1 79 ? -16.402 -2.380 16.100 1.00 87.56 79 CYS A CA 1
ATOM 599 C C . CYS A 1 79 ? -16.294 -2.944 14.678 1.00 87.56 79 CYS A C 1
ATOM 601 O O . CYS A 1 79 ? -15.798 -2.282 13.764 1.00 87.56 79 CYS A O 1
ATOM 603 N N . GLY A 1 80 ? -16.747 -4.184 14.494 1.00 81.69 80 GLY A N 1
ATOM 604 C CA . GLY A 1 80 ? -16.656 -4.897 13.223 1.00 81.69 80 GLY A CA 1
ATOM 605 C C . GLY A 1 80 ? -15.251 -5.435 12.959 1.00 81.69 80 GLY A C 1
ATOM 606 O O . GLY A 1 80 ? -14.608 -5.973 13.870 1.00 81.69 80 GLY A O 1
ATOM 607 N N . THR A 1 81 ? -14.778 -5.278 11.716 1.00 76.44 81 THR A N 1
ATOM 608 C CA . THR A 1 81 ? -13.529 -5.851 11.171 1.00 76.44 81 THR A CA 1
ATOM 609 C C . THR A 1 81 ? -13.472 -7.387 11.210 1.00 76.44 81 THR A C 1
ATOM 611 O O . THR A 1 81 ? -14.377 -8.061 11.701 1.00 76.44 81 THR A O 1
ATOM 614 N N . ILE A 1 82 ? -12.353 -7.956 10.748 1.00 74.19 82 ILE A N 1
ATOM 615 C CA . ILE A 1 82 ? -12.037 -9.393 10.853 1.00 74.19 82 ILE A CA 1
ATOM 616 C C . ILE A 1 82 ? -12.009 -9.863 12.323 1.00 74.19 82 ILE A C 1
ATOM 618 O O . ILE A 1 82 ? -12.209 -11.042 12.603 1.00 74.19 82 ILE A O 1
ATOM 622 N N . ALA A 1 83 ? -11.800 -8.949 13.281 1.00 72.06 83 ALA A N 1
ATOM 623 C CA . ALA A 1 83 ? -11.776 -9.276 14.704 1.00 72.06 83 ALA A CA 1
ATOM 624 C C . ALA A 1 83 ? -13.169 -9.555 15.308 1.00 72.06 83 ALA A C 1
ATOM 626 O O . ALA A 1 83 ? -13.234 -10.030 16.443 1.00 72.06 83 ALA A O 1
ATOM 627 N N . GLY A 1 84 ? -14.264 -9.268 14.587 1.00 77.31 84 GLY A N 1
ATOM 628 C CA . GLY A 1 84 ? -15.629 -9.563 15.036 1.00 77.31 84 GLY A CA 1
ATOM 629 C C . GLY A 1 84 ? -16.018 -8.847 16.333 1.00 77.31 84 GLY A C 1
ATOM 630 O O . GLY A 1 84 ? -16.705 -9.425 17.175 1.00 77.31 84 GLY A O 1
ATOM 631 N N . ILE A 1 85 ? -15.533 -7.616 16.532 1.00 83.88 85 ILE A N 1
ATOM 632 C CA . ILE A 1 85 ? -15.764 -6.862 17.769 1.00 83.88 85 ILE A CA 1
ATOM 633 C C . ILE A 1 85 ? -17.193 -6.304 17.764 1.00 83.88 85 ILE A C 1
ATOM 635 O O . ILE A 1 85 ? -17.581 -5.587 16.840 1.00 83.88 85 ILE A O 1
ATOM 639 N N . VAL A 1 86 ? -17.970 -6.607 18.803 1.00 86.19 86 VAL A N 1
ATOM 640 C CA . VAL A 1 86 ? -19.373 -6.185 18.941 1.00 86.19 86 VAL A CA 1
ATOM 641 C C . VAL A 1 86 ? -19.508 -4.975 19.860 1.00 86.19 86 VAL A C 1
ATOM 643 O O . VAL A 1 86 ? -18.746 -4.819 20.811 1.00 86.19 86 VAL A O 1
ATOM 646 N N . CYS A 1 87 ? -20.489 -4.114 19.599 1.00 87.88 87 CYS A N 1
ATOM 647 C CA . CYS A 1 87 ? -20.784 -2.985 20.477 1.00 87.88 87 CYS A CA 1
ATOM 648 C C . CYS A 1 87 ? -21.511 -3.430 21.759 1.00 87.88 87 CYS A C 1
ATOM 650 O O . CYS A 1 87 ? -22.207 -4.449 21.749 1.00 87.88 87 CYS A O 1
ATOM 652 N N . PRO A 1 88 ? -21.363 -2.678 22.866 1.00 86.38 88 PRO A N 1
ATOM 653 C CA . PRO A 1 88 ? -22.124 -2.923 24.084 1.00 86.38 88 PRO A CA 1
ATOM 654 C C . PRO A 1 88 ? -23.621 -2.670 23.852 1.00 86.38 88 PRO A C 1
ATOM 656 O O . PRO A 1 88 ? -24.020 -2.029 22.878 1.00 86.38 88 PRO A O 1
ATOM 659 N N . THR A 1 89 ? -24.463 -3.169 24.758 1.00 81.00 89 THR A N 1
ATOM 660 C CA . THR A 1 89 ? -25.916 -2.958 24.705 1.00 81.00 89 THR A CA 1
ATOM 661 C C . THR A 1 89 ? -26.239 -1.465 24.618 1.00 81.00 89 THR A C 1
ATOM 663 O O . THR A 1 89 ? -25.649 -0.677 25.354 1.00 81.00 89 THR A O 1
ATOM 666 N N . GLU A 1 90 ? -27.178 -1.101 23.740 1.00 85.00 90 GLU A N 1
ATOM 667 C CA . GLU A 1 90 ? -27.553 0.283 23.378 1.00 85.00 90 GLU A CA 1
ATOM 668 C C . GLU A 1 90 ? -26.621 1.030 22.408 1.00 85.00 90 GLU A C 1
ATOM 670 O O . GLU A 1 90 ? -26.834 2.217 22.186 1.00 85.00 90 GLU A O 1
ATOM 675 N N . TYR A 1 91 ? -25.621 0.375 21.811 1.00 85.62 91 TYR A N 1
ATOM 676 C CA . TYR A 1 91 ? -24.758 0.999 20.804 1.00 85.62 91 TYR A CA 1
ATOM 677 C C . TYR A 1 91 ? -24.830 0.255 19.469 1.00 85.62 91 TYR A C 1
ATOM 679 O O . TYR A 1 91 ? -24.788 -0.975 19.414 1.00 85.62 91 TYR A O 1
ATOM 687 N N . VAL A 1 92 ? -24.899 1.014 18.378 1.00 88.88 92 VAL A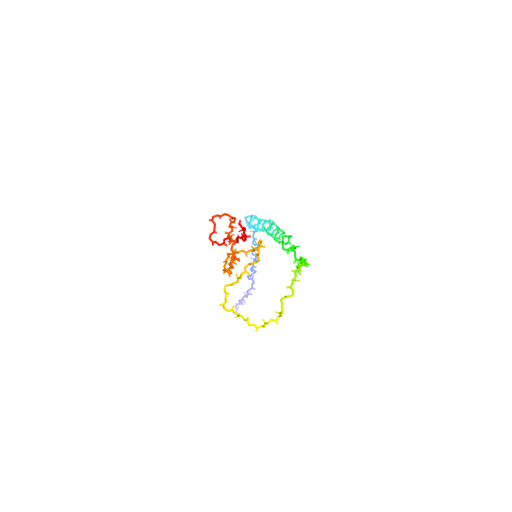 N 1
ATOM 688 C CA . VAL A 1 92 ? -24.889 0.522 16.999 1.00 88.88 92 VAL A CA 1
ATOM 689 C C . VAL A 1 92 ? -23.503 0.739 16.398 1.00 88.88 92 VAL A C 1
ATOM 691 O O . VAL A 1 92 ? -22.885 1.790 16.573 1.00 88.88 92 VAL A O 1
ATOM 694 N N . CYS A 1 93 ? -23.003 -0.261 15.671 1.00 88.00 93 CYS A N 1
ATOM 695 C CA . CYS A 1 93 ? -21.749 -0.131 14.940 1.00 88.00 93 CYS A CA 1
ATOM 696 C C . CYS A 1 93 ? -21.965 0.701 13.671 1.00 88.00 93 CYS A C 1
ATOM 698 O O . CYS A 1 93 ? -22.610 0.240 12.727 1.00 88.00 93 CYS A O 1
ATOM 700 N N . LYS A 1 94 ? -21.443 1.930 13.647 1.00 89.69 94 LYS A N 1
ATOM 701 C CA . LYS A 1 94 ? -21.513 2.817 12.484 1.00 89.69 94 LYS A CA 1
ATOM 702 C C . LYS A 1 94 ? -20.244 2.675 11.651 1.00 89.69 94 LYS A C 1
ATOM 704 O O . LYS A 1 94 ? -19.172 3.089 12.086 1.00 89.69 94 LYS A O 1
ATOM 709 N N . TYR A 1 95 ? -20.381 2.093 10.464 1.00 87.75 95 TYR A N 1
ATOM 710 C CA . TYR A 1 95 ? -19.297 1.948 9.492 1.00 87.75 95 TYR A CA 1
ATOM 711 C C . TYR A 1 95 ? -19.114 3.235 8.681 1.00 87.75 95 TYR A C 1
ATOM 713 O O . TYR A 1 95 ? -20.094 3.856 8.258 1.00 87.75 95 TYR A O 1
ATOM 721 N N . GLU A 1 96 ? -17.865 3.635 8.440 1.00 80.31 96 GLU A N 1
ATOM 722 C CA . GLU A 1 96 ? -17.556 4.699 7.483 1.00 80.31 96 GLU A CA 1
ATOM 723 C C . GLU A 1 96 ? -17.462 4.106 6.071 1.00 80.31 96 GLU A C 1
ATOM 725 O O . GLU A 1 96 ? -16.410 3.664 5.618 1.00 80.31 96 GLU A O 1
ATOM 730 N N . GLY A 1 97 ? -18.600 4.073 5.374 1.00 76.94 97 GLY A N 1
ATOM 731 C CA . GLY A 1 97 ? -18.689 3.634 3.979 1.00 76.94 97 GLY A CA 1
ATOM 732 C C . GLY A 1 97 ? -19.437 2.316 3.782 1.00 76.94 97 GLY A C 1
ATOM 733 O O . GLY A 1 97 ? -20.018 1.758 4.708 1.00 76.94 97 GLY A O 1
ATOM 734 N N . ASN A 1 98 ? -19.455 1.842 2.535 1.00 77.25 98 ASN A N 1
ATOM 735 C CA . ASN A 1 98 ? -20.193 0.649 2.112 1.00 77.25 98 ASN A CA 1
ATOM 736 C C . ASN A 1 98 ? -19.237 -0.514 1.803 1.00 77.25 98 ASN A C 1
ATOM 738 O O . ASN A 1 98 ? -19.250 -1.063 0.702 1.00 77.25 98 ASN A O 1
ATOM 742 N N . TYR A 1 99 ? -18.368 -0.835 2.760 1.00 74.50 99 TYR A N 1
ATOM 743 C CA . TYR A 1 99 ? -17.404 -1.925 2.648 1.00 74.50 99 TYR A CA 1
ATOM 744 C C . TYR A 1 99 ? -17.635 -2.920 3.793 1.00 74.50 99 TYR A C 1
ATOM 746 O O . TYR A 1 99 ? -17.652 -2.504 4.953 1.00 74.50 99 TYR A O 1
ATOM 754 N N . PRO A 1 100 ? -17.840 -4.218 3.503 1.00 67.00 100 PRO A N 1
ATOM 755 C CA . PRO A 1 100 ? -18.176 -5.225 4.514 1.00 67.00 100 PRO A CA 1
ATOM 756 C C . PRO A 1 100 ? -17.022 -5.534 5.485 1.00 67.00 100 PRO A C 1
ATOM 758 O O . PRO A 1 100 ? -17.229 -6.198 6.496 1.00 67.00 100 PRO A O 1
ATOM 761 N N . ASP A 1 101 ? -15.814 -5.065 5.179 1.00 65.75 101 ASP A N 1
ATOM 762 C CA . ASP A 1 101 ? -14.581 -5.237 5.943 1.00 65.75 101 ASP A CA 1
ATOM 763 C C . ASP A 1 101 ? -14.133 -3.967 6.689 1.00 65.75 101 ASP A C 1
ATOM 765 O O . ASP A 1 101 ? -13.143 -4.006 7.425 1.00 65.75 101 ASP A O 1
ATOM 769 N N . ALA A 1 102 ? -14.855 -2.849 6.543 1.00 74.06 102 ALA A N 1
ATOM 770 C CA . ALA A 1 102 ? -14.499 -1.600 7.204 1.00 74.06 102 ALA A CA 1
ATOM 771 C C . ALA A 1 102 ? -14.598 -1.715 8.734 1.00 74.06 102 ALA A C 1
ATOM 773 O O . ALA A 1 102 ? -15.494 -2.354 9.287 1.00 74.06 102 ALA A O 1
ATOM 774 N N . ALA A 1 103 ? -13.680 -1.049 9.434 1.00 82.25 103 ALA A N 1
ATOM 775 C CA . ALA A 1 103 ? -13.851 -0.777 10.854 1.00 82.25 103 ALA A CA 1
ATOM 776 C C . ALA A 1 103 ? -14.977 0.249 11.043 1.00 82.25 103 ALA A C 1
ATOM 778 O O . ALA A 1 103 ? -15.088 1.212 10.282 1.00 82.25 103 ALA A O 1
ATOM 779 N N . GLY A 1 104 ? -15.816 0.040 12.053 1.00 87.69 104 GLY A N 1
ATOM 780 C CA . GLY A 1 104 ? -16.832 0.996 12.479 1.00 87.69 104 GLY A CA 1
ATOM 781 C C . GLY A 1 104 ? -16.544 1.549 13.869 1.00 87.69 104 GLY A C 1
ATOM 782 O O . GLY A 1 104 ? -15.594 1.139 14.538 1.00 87.69 104 GLY A O 1
ATOM 783 N N . VAL A 1 105 ? -17.402 2.460 14.321 1.00 88.25 105 VAL A N 1
ATOM 784 C CA . VAL A 1 105 ? -17.370 3.021 15.677 1.00 88.25 105 VAL A CA 1
ATOM 785 C C . VAL A 1 105 ? -18.706 2.778 16.372 1.00 88.25 105 VAL A C 1
ATOM 787 O O . VAL A 1 105 ? -19.766 2.947 15.768 1.00 88.25 105 VAL A O 1
ATOM 790 N N . CYS A 1 106 ? -18.667 2.394 17.649 1.00 88.25 106 CYS A N 1
ATOM 791 C CA . CYS A 1 106 ? -19.873 2.238 18.459 1.00 88.25 106 CYS A CA 1
ATOM 792 C C . CYS A 1 106 ? -20.474 3.599 18.816 1.00 88.25 106 CYS A C 1
ATOM 794 O O . CYS A 1 106 ? -19.906 4.342 19.620 1.00 88.25 106 CYS A O 1
ATOM 796 N N . VAL A 1 107 ? -21.646 3.897 18.260 1.00 89.06 107 VAL A N 1
ATOM 797 C CA . VAL A 1 107 ? -22.422 5.121 18.516 1.00 89.06 107 VAL A CA 1
ATOM 798 C C . VAL A 1 107 ? -23.778 4.766 19.128 1.00 89.06 107 VAL A C 1
ATOM 800 O O . VAL A 1 107 ? -24.276 3.668 18.893 1.00 89.06 107 VAL A O 1
ATOM 803 N N . LYS A 1 108 ? -24.342 5.659 19.944 1.00 85.50 108 LYS A N 1
ATOM 804 C CA . LYS A 1 108 ? -25.674 5.481 20.539 1.00 85.50 108 LYS A CA 1
ATOM 805 C C . LYS A 1 108 ? -26.773 5.866 19.550 1.00 85.50 108 LYS A C 1
ATOM 807 O O . LYS A 1 108 ? -26.551 6.852 18.810 1.00 85.50 108 LYS A O 1
#

Sequence (108 aa):
MNRQNPAQSNEQFSEPKPSFLWIKILLIVIICAVLFGFGGYYLGKQNNKSAPVTTAYPTSTPSPIPTIGPRVAQPGGQCGTIAGIVCPTEYVCKYEGNYPDAAGVCVK